Protein AF-A0AAV4EP09-F1 (afdb_monomer)

Sequence (146 aa):
MLRTVNGTTHESYRDACLALGLLEDDNIHHRTLQEACISQSPQQLRNLFAILLTQICPSNPTELWEEFCHEMSGDYAHQTDVTEEAAKNMALINLDDIIASTDGTSLENHSLPVPTRQADERKDKEYSRESNYSCEDQERIADANV

Structure (mmCIF, N/CA/C/O backbone):
data_AF-A0AAV4EP09-F1
#
_entry.id   AF-A0AAV4EP09-F1
#
loop_
_atom_site.group_PDB
_atom_site.id
_atom_site.type_symbol
_atom_site.label_atom_id
_atom_site.label_alt_id
_atom_site.label_comp_id
_atom_site.label_asym_id
_atom_site.label_entity_id
_atom_site.label_seq_id
_atom_site.pdbx_PDB_ins_code
_atom_site.Cartn_x
_atom_site.Cartn_y
_atom_site.Cartn_z
_atom_site.occupancy
_atom_site.B_iso_or_equiv
_atom_site.auth_seq_id
_atom_site.auth_comp_id
_atom_site.auth_asym_id
_atom_site.auth_atom_id
_atom_site.pdbx_PDB_model_num
ATOM 1 N N . MET A 1 1 ? -29.188 8.478 19.278 1.00 47.59 1 MET A N 1
ATOM 2 C CA . MET A 1 1 ? -28.682 8.445 20.665 1.00 47.59 1 MET A CA 1
ATOM 3 C C . MET A 1 1 ? -27.207 8.838 20.633 1.00 47.59 1 MET A C 1
ATOM 5 O O . MET A 1 1 ? -26.535 8.440 19.696 1.00 47.59 1 MET A O 1
ATOM 9 N N . LEU A 1 2 ? -26.804 9.699 21.579 1.00 56.06 2 LEU A N 1
ATOM 10 C CA . LEU A 1 2 ? -25.461 10.202 21.938 1.00 56.06 2 LEU A CA 1
ATOM 11 C C . LEU A 1 2 ? -24.476 10.550 20.796 1.00 56.06 2 LEU A C 1
ATOM 13 O O . LEU A 1 2 ? -23.598 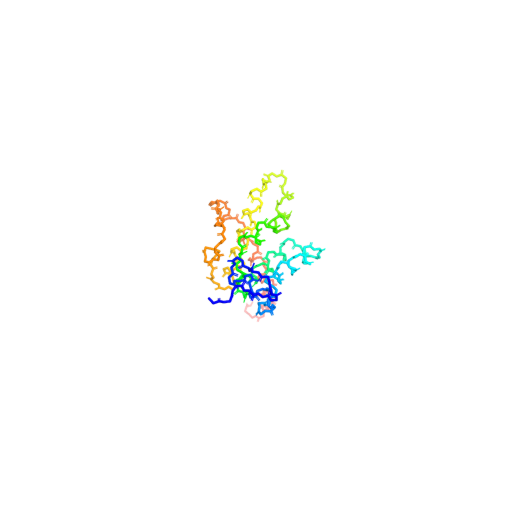9.771 20.458 1.00 56.06 2 LEU A O 1
ATOM 17 N N . ARG A 1 3 ? -24.593 11.783 20.275 1.00 55.91 3 ARG A N 1
ATOM 18 C CA . ARG A 1 3 ? -23.558 12.483 19.479 1.00 55.91 3 ARG A CA 1
ATOM 19 C C . ARG A 1 3 ? -22.747 13.478 20.316 1.00 55.91 3 ARG A C 1
ATOM 21 O O . ARG A 1 3 ? -22.031 14.298 19.763 1.00 55.91 3 ARG A O 1
ATOM 28 N N . THR A 1 4 ? -22.903 13.462 21.637 1.00 59.59 4 THR A N 1
ATOM 29 C CA . THR A 1 4 ? -22.314 14.476 22.513 1.00 59.59 4 THR A CA 1
ATOM 30 C C . THR A 1 4 ? -21.390 13.815 23.516 1.00 59.59 4 THR A C 1
ATOM 32 O O . THR A 1 4 ? -21.833 12.988 24.311 1.00 59.59 4 THR A O 1
ATOM 35 N N . VAL A 1 5 ? -20.119 14.196 23.466 1.00 59.09 5 VAL A N 1
ATOM 36 C CA . VAL A 1 5 ? -19.040 13.677 24.308 1.00 59.09 5 VAL A CA 1
ATOM 37 C C . VAL A 1 5 ? -18.367 14.866 24.961 1.00 59.09 5 VAL A C 1
ATOM 39 O O . VAL A 1 5 ? -17.960 15.792 24.268 1.00 59.09 5 VAL A O 1
ATOM 42 N N . ASN A 1 6 ? -18.307 14.891 26.295 1.00 61.94 6 ASN A N 1
ATOM 43 C CA . ASN A 1 6 ? -17.737 16.012 27.058 1.00 61.94 6 ASN A CA 1
ATOM 44 C C . ASN A 1 6 ? -18.276 17.406 26.655 1.00 61.94 6 ASN A C 1
ATOM 46 O O . ASN A 1 6 ? -17.573 18.404 26.764 1.00 61.94 6 ASN A O 1
ATOM 50 N N . GLY A 1 7 ? -19.529 17.489 26.192 1.00 67.38 7 GLY A N 1
ATOM 51 C CA . GLY A 1 7 ? -20.164 18.742 25.759 1.00 67.38 7 GLY A CA 1
ATOM 52 C C . GLY A 1 7 ? -19.938 19.127 24.290 1.00 67.38 7 GLY A C 1
ATOM 53 O O . GLY A 1 7 ? -20.592 20.052 23.813 1.00 67.38 7 GLY A O 1
ATOM 54 N N . THR A 1 8 ? -19.105 18.397 23.547 1.00 67.25 8 THR A N 1
ATOM 55 C CA . THR A 1 8 ? -18.886 18.604 22.107 1.00 67.25 8 THR A CA 1
ATOM 56 C C . THR A 1 8 ? -19.826 17.715 21.305 1.00 67.25 8 THR A C 1
ATOM 58 O O . THR A 1 8 ? -19.952 16.525 21.590 1.00 67.25 8 THR A O 1
ATOM 61 N N . THR A 1 9 ? -20.514 18.287 20.312 1.00 74.56 9 THR A N 1
ATOM 62 C CA . THR A 1 9 ? -21.374 17.521 19.399 1.00 74.56 9 THR A CA 1
ATOM 63 C C . THR A 1 9 ? -20.559 17.082 18.190 1.00 74.56 9 THR A C 1
ATOM 65 O O . THR A 1 9 ? -20.017 17.923 17.482 1.00 74.56 9 THR A O 1
ATOM 68 N N . HIS A 1 10 ? -20.481 15.776 17.971 1.00 65.56 10 HIS A N 1
ATOM 69 C CA . HIS A 1 10 ? -19.751 15.148 16.881 1.00 65.56 10 HIS A CA 1
ATOM 70 C C . HIS A 1 10 ? -20.697 14.801 15.725 1.00 65.56 10 HIS A C 1
ATOM 72 O O . HIS A 1 10 ? -21.849 14.410 15.945 1.00 65.56 10 HIS A O 1
ATOM 78 N N . GLU A 1 11 ? -20.222 14.965 14.489 1.00 65.88 11 GLU A N 1
ATOM 79 C CA . GLU A 1 11 ? -21.037 14.792 13.280 1.00 65.88 11 GLU A CA 1
ATOM 80 C C . GLU A 1 11 ? -21.454 13.331 13.077 1.00 65.88 11 GLU A C 1
ATOM 82 O O . GLU A 1 11 ? -22.607 13.053 12.719 1.00 65.88 11 GLU A O 1
ATOM 87 N N . SER A 1 12 ? -20.566 12.393 13.418 1.00 67.31 12 SER A N 1
ATOM 88 C CA . SER A 1 12 ? -20.821 10.958 13.351 1.00 67.31 12 SER A CA 1
ATOM 89 C C . SER A 1 12 ? -20.749 10.276 14.723 1.00 67.31 12 SER A C 1
ATOM 91 O O . SER A 1 12 ? -20.117 10.747 15.670 1.00 67.31 12 SER A O 1
ATOM 93 N N . TYR A 1 13 ? -21.415 9.124 14.837 1.00 65.56 13 TYR A N 1
ATOM 94 C CA . TYR A 1 13 ? -21.312 8.270 16.024 1.00 65.56 13 TYR A CA 1
ATOM 95 C C . TYR A 1 13 ? -19.880 7.746 16.215 1.00 65.56 13 TYR A C 1
ATOM 97 O O . TYR A 1 13 ? -19.423 7.619 17.346 1.00 65.56 13 TYR A O 1
ATOM 105 N N . ARG A 1 14 ? -19.150 7.527 15.111 1.00 64.31 14 ARG A N 1
ATOM 106 C CA . ARG A 1 14 ? -17.738 7.136 15.130 1.00 64.31 14 ARG A CA 1
ATOM 107 C C . ARG A 1 14 ? -16.873 8.210 15.785 1.00 64.31 14 ARG A C 1
ATOM 109 O O . ARG A 1 14 ? -16.111 7.886 16.683 1.00 64.31 14 ARG A O 1
ATOM 116 N N . ASP A 1 15 ? -17.060 9.475 15.418 1.00 64.50 15 ASP A N 1
ATOM 117 C CA . ASP A 1 15 ? -16.311 10.597 16.002 1.00 64.50 15 ASP A CA 1
ATOM 118 C C . ASP A 1 15 ? -16.589 10.766 17.497 1.00 64.50 15 ASP A C 1
ATOM 120 O O . ASP A 1 15 ? -15.683 11.068 18.270 1.00 64.50 15 AS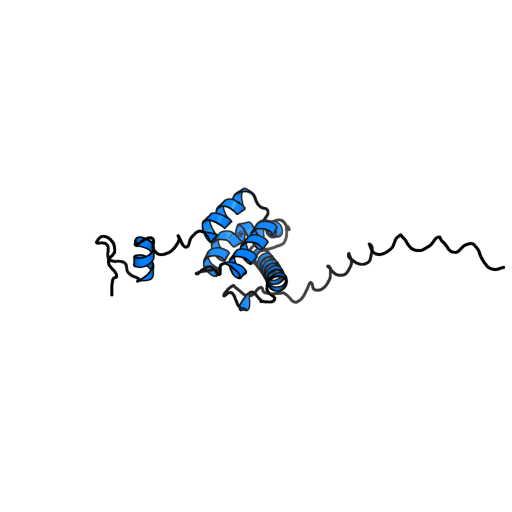P A O 1
ATOM 124 N N . ALA A 1 16 ? -17.830 10.524 17.927 1.00 68.94 16 ALA A N 1
ATOM 125 C CA . ALA A 1 16 ? -18.162 10.486 19.346 1.00 68.94 16 ALA A CA 1
ATOM 126 C C . ALA A 1 16 ? -17.442 9.320 20.056 1.00 68.94 16 ALA A C 1
ATOM 128 O O . ALA A 1 16 ? -16.848 9.506 21.115 1.00 68.94 16 ALA A O 1
ATOM 129 N N . CYS A 1 17 ? -17.440 8.120 19.476 1.00 64.94 17 CYS A N 1
ATOM 130 C CA . CYS A 1 17 ? -16.735 6.970 20.045 1.00 64.94 17 CYS A CA 1
ATOM 131 C C . CYS A 1 17 ? -15.205 7.158 20.083 1.00 64.94 17 CYS A C 1
ATOM 133 O O . CYS A 1 17 ? -14.583 6.765 21.072 1.00 64.94 17 CYS A O 1
ATOM 135 N N . LEU A 1 18 ? -14.620 7.814 19.072 1.00 64.62 18 LEU A N 1
ATOM 136 C CA . LEU A 1 18 ? -13.211 8.224 19.042 1.00 64.62 18 LEU A CA 1
ATOM 137 C C . LEU A 1 18 ? -12.914 9.235 20.159 1.00 64.62 18 LEU A C 1
ATOM 139 O O . LEU A 1 18 ? -11.988 9.042 20.941 1.00 64.62 18 LEU A O 1
ATOM 143 N N . ALA A 1 19 ? -13.745 10.272 20.307 1.00 64.88 19 ALA A N 1
ATOM 144 C CA . ALA A 1 19 ? -13.583 11.288 21.350 1.00 64.88 19 ALA A CA 1
ATOM 145 C C . ALA A 1 19 ? -13.776 10.745 22.778 1.00 64.88 19 ALA A C 1
ATOM 147 O O . ALA A 1 19 ? -13.244 11.308 23.735 1.00 64.88 19 ALA A O 1
ATOM 148 N N . LEU A 1 20 ? -14.535 9.655 22.934 1.00 67.19 20 LEU A N 1
ATOM 149 C CA . LEU A 1 20 ? -14.710 8.941 24.202 1.00 67.19 20 LEU A CA 1
ATOM 150 C C . LEU A 1 20 ? -13.530 8.018 24.545 1.00 67.19 20 LEU A C 1
ATOM 152 O O . LEU A 1 20 ? -13.527 7.455 25.638 1.00 67.19 20 LEU A O 1
ATOM 156 N N . GLY A 1 21 ? -12.563 7.830 23.637 1.00 59.00 21 GLY A N 1
ATOM 157 C CA . GLY A 1 21 ? -11.473 6.864 23.809 1.00 59.00 21 GLY A CA 1
ATOM 158 C C . GLY A 1 21 ? -11.956 5.411 23.875 1.00 59.00 21 GLY A C 1
ATOM 159 O O . GLY A 1 21 ? -11.290 4.570 24.471 1.00 59.00 21 GLY A O 1
ATOM 160 N N . LEU A 1 22 ? -13.146 5.127 23.327 1.00 58.47 22 LEU A N 1
ATOM 161 C CA . LEU A 1 22 ? -13.735 3.782 23.273 1.00 58.47 22 LEU A CA 1
ATOM 162 C C . LEU A 1 22 ? -13.296 3.004 22.030 1.00 58.47 22 LEU A C 1
ATOM 164 O O . LEU A 1 22 ? -13.397 1.781 22.010 1.00 58.47 22 LEU A O 1
ATOM 168 N N . LEU A 1 23 ? -12.853 3.722 21.000 1.00 59.16 23 LEU A N 1
ATOM 169 C CA . LEU A 1 23 ? -12.153 3.165 19.853 1.00 59.16 23 LEU A CA 1
ATOM 170 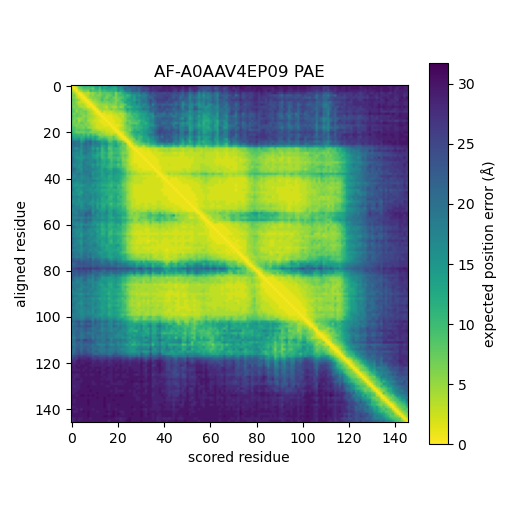C C . LEU A 1 23 ? -10.655 3.316 20.127 1.00 59.16 23 LEU A C 1
ATOM 172 O O . LEU A 1 23 ? -10.192 4.420 20.422 1.00 59.16 23 LEU A O 1
ATOM 176 N N . GLU A 1 24 ? -9.926 2.200 20.089 1.00 55.56 24 GLU A N 1
ATOM 177 C CA . GLU A 1 24 ? -8.464 2.214 20.033 1.00 55.56 24 GLU A CA 1
ATOM 178 C C . GLU A 1 24 ? -8.068 3.091 18.844 1.00 55.56 24 GLU A C 1
ATOM 180 O O . GLU A 1 24 ? -8.648 2.948 17.776 1.00 55.56 24 GLU A O 1
ATOM 185 N N . ASP A 1 25 ? -7.166 4.048 19.067 1.00 59.53 25 ASP A N 1
ATOM 186 C CA . ASP A 1 25 ? -6.684 5.032 18.091 1.00 59.53 25 ASP A CA 1
ATOM 187 C C . ASP A 1 25 ? -6.494 4.351 16.716 1.00 59.53 25 ASP A C 1
ATOM 189 O O . ASP A 1 25 ? -5.509 3.639 16.507 1.00 59.53 25 ASP A O 1
ATOM 193 N N . ASP A 1 26 ? -7.464 4.533 15.801 1.00 61.62 26 ASP A N 1
ATOM 194 C CA . ASP A 1 26 ? -7.589 3.851 14.489 1.00 61.62 26 ASP A CA 1
ATOM 195 C C . ASP A 1 26 ? -6.349 4.062 13.582 1.00 61.62 26 ASP A C 1
ATOM 197 O O . ASP A 1 26 ? -6.259 3.550 12.467 1.00 61.62 26 ASP A O 1
ATOM 201 N N . ASN A 1 27 ? -5.369 4.822 14.070 1.00 69.88 27 ASN A N 1
ATOM 202 C CA . ASN A 1 27 ? -4.110 5.168 13.442 1.00 69.88 27 ASN A CA 1
ATOM 203 C C . ASN A 1 27 ? -2.933 4.263 13.823 1.00 69.88 27 ASN A C 1
ATOM 205 O O . ASN A 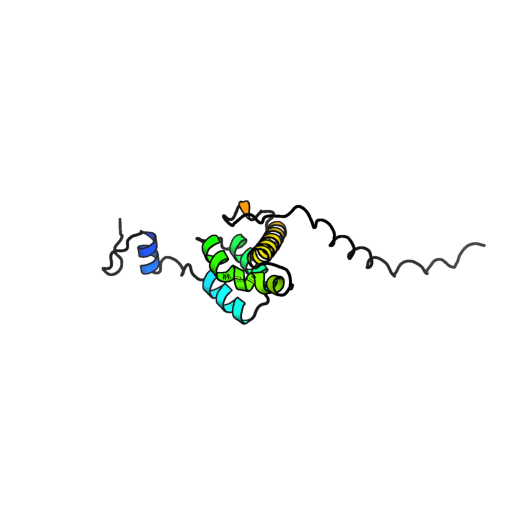1 27 ? -1.796 4.580 13.467 1.00 69.88 27 ASN A O 1
ATOM 209 N N . ILE A 1 28 ? -3.145 3.142 14.522 1.00 77.50 28 ILE A N 1
ATOM 210 C CA . ILE A 1 28 ? -2.036 2.224 14.828 1.00 77.50 28 ILE A CA 1
ATOM 211 C C . ILE A 1 28 ? -1.336 1.742 13.548 1.00 77.50 28 ILE A C 1
ATOM 213 O O . ILE A 1 28 ? -0.110 1.681 13.511 1.00 77.50 28 ILE A O 1
ATOM 217 N N . HIS A 1 29 ? -2.085 1.497 12.469 1.00 81.69 29 HIS A N 1
ATOM 218 C CA . HIS A 1 29 ? -1.541 1.117 11.160 1.00 81.69 29 HIS A CA 1
ATOM 219 C C . HIS A 1 29 ? -0.680 2.221 10.556 1.00 81.69 29 HIS A C 1
ATOM 221 O O . HIS A 1 29 ? 0.431 1.958 10.103 1.00 81.69 29 HIS A O 1
ATOM 227 N N . HIS A 1 30 ? -1.178 3.455 10.609 1.00 84.38 30 HIS A N 1
ATOM 228 C CA . HIS A 1 30 ? -0.482 4.626 10.102 1.00 84.38 30 HIS A CA 1
ATOM 229 C C . HIS A 1 30 ? 0.817 4.877 10.881 1.00 84.38 30 HIS A C 1
ATOM 231 O O . HIS A 1 30 ? 1.879 4.951 10.274 1.00 84.38 30 HIS A O 1
ATOM 237 N N . ARG A 1 31 ? 0.775 4.890 12.222 1.00 85.38 31 ARG A N 1
ATOM 238 C CA . ARG A 1 31 ? 1.979 5.036 13.064 1.00 85.38 31 ARG A CA 1
ATOM 239 C C . ARG A 1 31 ? 2.995 3.925 12.803 1.00 85.38 31 ARG A C 1
ATOM 241 O O . ARG A 1 31 ? 4.177 4.204 12.640 1.00 85.38 31 ARG A O 1
ATOM 248 N N . THR A 1 32 ? 2.528 2.680 12.711 1.00 87.94 32 THR A N 1
ATOM 249 C CA . THR A 1 32 ? 3.396 1.522 12.453 1.00 87.94 32 THR A CA 1
ATOM 250 C C . THR A 1 32 ? 4.093 1.644 11.096 1.00 87.94 32 THR A C 1
ATOM 252 O O . THR A 1 32 ? 5.297 1.413 11.003 1.00 87.94 32 THR A O 1
ATOM 255 N N . LEU A 1 33 ? 3.369 2.038 10.042 1.00 88.88 33 LEU A N 1
ATOM 256 C CA . LEU A 1 33 ? 3.960 2.252 8.718 1.00 88.88 33 LEU A CA 1
ATOM 257 C C . LEU A 1 33 ? 4.903 3.455 8.704 1.00 88.88 33 LEU A C 1
ATOM 259 O O . LEU A 1 33 ? 5.995 3.354 8.156 1.00 88.88 33 LEU A O 1
ATOM 263 N N . GLN A 1 34 ? 4.536 4.552 9.364 1.00 89.81 34 GLN A N 1
ATOM 264 C CA . GLN A 1 34 ? 5.369 5.746 9.467 1.00 89.81 34 GLN A CA 1
ATOM 265 C C . GLN A 1 34 ? 6.718 5.452 10.140 1.00 89.81 34 GLN A C 1
ATOM 267 O O . GLN A 1 34 ? 7.761 5.886 9.653 1.00 89.81 34 GLN A O 1
ATOM 272 N N . GLU A 1 35 ? 6.722 4.682 11.231 1.00 88.94 35 GLU A N 1
ATOM 273 C CA . GLU A 1 35 ? 7.955 4.238 11.893 1.00 88.94 35 GLU A CA 1
ATOM 274 C C . GLU A 1 35 ? 8.767 3.282 11.011 1.00 88.94 35 GLU A C 1
ATOM 276 O O . GLU A 1 35 ? 9.999 3.373 10.936 1.00 88.94 35 GLU A O 1
ATOM 281 N N . ALA A 1 36 ? 8.085 2.380 10.304 1.00 90.75 36 ALA A N 1
ATOM 282 C CA . ALA A 1 36 ? 8.730 1.456 9.389 1.00 90.75 36 ALA A CA 1
ATOM 283 C C . ALA A 1 36 ? 9.405 2.194 8.222 1.00 90.75 36 ALA A C 1
ATOM 285 O O . ALA A 1 36 ? 10.527 1.838 7.871 1.00 90.75 36 ALA A O 1
ATOM 286 N N . CYS A 1 37 ? 8.807 3.257 7.674 1.00 90.12 37 CYS A N 1
ATOM 287 C CA . CYS A 1 37 ? 9.390 4.038 6.575 1.00 90.12 37 CYS A CA 1
ATOM 288 C C . CYS A 1 37 ? 10.772 4.620 6.909 1.00 90.12 37 CYS A C 1
ATOM 290 O O . CYS A 1 37 ? 11.595 4.807 6.020 1.00 90.12 37 CYS A O 1
ATOM 292 N N . ILE A 1 38 ? 11.063 4.866 8.188 1.00 89.50 38 ILE A N 1
ATOM 293 C CA . ILE A 1 38 ? 12.355 5.411 8.630 1.00 89.50 38 ILE A CA 1
ATOM 294 C C . ILE A 1 38 ? 13.464 4.343 8.598 1.00 89.50 38 ILE A C 1
ATOM 296 O O . ILE A 1 38 ? 14.643 4.678 8.481 1.00 89.50 38 ILE A O 1
ATOM 300 N N . SER A 1 39 ? 13.115 3.060 8.743 1.00 87.75 39 SER A N 1
ATOM 301 C CA . SER A 1 39 ? 14.080 1.988 9.045 1.00 87.75 39 SER A CA 1
ATOM 302 C C . SER A 1 39 ? 14.020 0.764 8.130 1.00 87.75 39 SER A C 1
ATOM 304 O O . SER A 1 39 ? 14.943 -0.052 8.154 1.00 87.75 39 SER A O 1
ATOM 306 N N . GLN A 1 40 ? 12.959 0.610 7.341 1.00 90.38 40 GLN A N 1
ATOM 307 C CA . GLN A 1 40 ? 12.685 -0.576 6.534 1.00 90.38 40 GLN A CA 1
ATOM 308 C C . GLN A 1 40 ? 12.861 -0.291 5.043 1.00 90.38 40 GLN A C 1
ATOM 310 O O . GLN A 1 40 ? 12.634 0.815 4.563 1.00 90.38 40 GLN A O 1
ATOM 315 N N . SER A 1 41 ? 13.236 -1.325 4.292 1.00 89.31 41 SER A N 1
ATOM 316 C CA . SER A 1 41 ? 13.254 -1.259 2.828 1.00 89.31 41 SER A CA 1
ATOM 317 C C . SER A 1 41 ? 11.831 -1.261 2.238 1.00 89.31 41 SER A C 1
ATOM 319 O O . SER A 1 41 ? 10.918 -1.816 2.860 1.00 89.31 41 SER A O 1
ATOM 321 N N . PRO A 1 42 ? 11.628 -0.751 1.006 1.00 88.50 42 PRO A N 1
ATOM 322 C CA . PRO A 1 42 ? 10.332 -0.790 0.316 1.00 88.50 42 PRO A CA 1
ATOM 323 C C . PRO A 1 42 ? 9.677 -2.182 0.288 1.00 88.50 42 PRO A C 1
ATOM 325 O O . PRO A 1 42 ? 8.483 -2.321 0.541 1.00 88.50 42 PRO A O 1
ATOM 328 N N . GLN A 1 43 ? 10.463 -3.245 0.085 1.00 87.94 43 GLN A N 1
ATOM 329 C CA . GLN A 1 43 ? 9.971 -4.627 0.134 1.00 87.94 43 GLN A CA 1
ATOM 330 C C . GLN A 1 43 ? 9.451 -5.029 1.522 1.00 87.94 43 GLN A C 1
ATOM 332 O O . GLN A 1 43 ? 8.437 -5.719 1.632 1.00 87.94 43 GLN A O 1
ATOM 337 N N . GLN A 1 44 ? 10.141 -4.623 2.590 1.00 89.69 44 GLN A N 1
ATOM 338 C CA . GLN A 1 44 ? 9.706 -4.897 3.962 1.00 89.69 44 GLN A CA 1
ATOM 339 C C . GLN A 1 44 ? 8.446 -4.102 4.316 1.00 89.69 44 GLN A C 1
ATOM 341 O O . GLN A 1 44 ? 7.572 -4.643 4.991 1.00 89.69 44 GLN A O 1
ATOM 346 N N . LEU A 1 45 ? 8.314 -2.874 3.806 1.00 91.31 45 LEU A N 1
ATOM 347 C CA . LEU A 1 45 ? 7.088 -2.083 3.929 1.00 91.31 45 LEU A CA 1
ATOM 348 C C . LEU A 1 45 ? 5.900 -2.779 3.258 1.00 91.31 45 LEU A C 1
ATOM 350 O O . LEU A 1 45 ? 4.851 -2.905 3.884 1.00 91.31 45 LEU A O 1
ATOM 354 N N . ARG A 1 46 ? 6.075 -3.317 2.042 1.00 91.56 46 ARG A N 1
ATOM 355 C CA . ARG A 1 46 ? 5.027 -4.100 1.360 1.00 91.56 46 ARG A CA 1
ATOM 356 C C . ARG A 1 46 ? 4.613 -5.339 2.160 1.00 91.56 46 ARG A C 1
ATOM 358 O O . ARG A 1 46 ? 3.423 -5.607 2.297 1.00 91.56 46 ARG A O 1
ATOM 365 N N . ASN A 1 47 ? 5.570 -6.064 2.743 1.00 88.19 47 ASN A N 1
ATOM 366 C CA . ASN A 1 47 ? 5.267 -7.220 3.598 1.00 88.19 47 ASN A CA 1
ATOM 367 C C . ASN A 1 47 ? 4.476 -6.818 4.851 1.00 88.19 47 ASN A C 1
ATOM 369 O O . ASN A 1 47 ? 3.501 -7.477 5.206 1.00 88.19 47 ASN A O 1
ATOM 373 N N . LEU A 1 48 ? 4.884 -5.734 5.515 1.00 89.25 48 LEU A N 1
ATOM 374 C CA . LEU A 1 48 ? 4.179 -5.207 6.680 1.00 89.25 48 LEU A CA 1
ATOM 375 C C . LEU A 1 48 ? 2.755 -4.784 6.305 1.00 89.25 48 LEU A C 1
ATOM 377 O O . LEU A 1 48 ? 1.812 -5.164 6.991 1.00 89.25 48 LEU A O 1
ATOM 381 N N . PHE A 1 49 ? 2.585 -4.076 5.189 1.00 89.19 49 PHE A N 1
ATOM 382 C CA . PHE A 1 49 ? 1.275 -3.672 4.685 1.00 89.19 49 PHE A CA 1
ATOM 383 C C . PHE A 1 49 ? 0.364 -4.879 4.410 1.00 89.19 49 PHE A C 1
ATOM 385 O O . PHE A 1 49 ? -0.786 -4.883 4.839 1.00 89.19 49 PHE A O 1
ATOM 392 N N . ALA A 1 50 ? 0.881 -5.950 3.797 1.00 87.69 50 ALA A N 1
ATOM 393 C CA . ALA A 1 50 ? 0.127 -7.189 3.588 1.00 87.69 50 ALA A CA 1
ATOM 394 C C . ALA A 1 50 ? -0.331 -7.846 4.906 1.00 87.69 50 ALA A C 1
ATOM 396 O O . ALA A 1 50 ? -1.462 -8.328 5.006 1.00 87.69 50 ALA A O 1
ATOM 397 N N . ILE A 1 51 ? 0.514 -7.831 5.942 1.00 86.44 51 ILE A N 1
ATOM 398 C CA . ILE A 1 51 ? 0.144 -8.313 7.283 1.00 86.44 51 ILE A CA 1
ATOM 399 C C . ILE A 1 51 ? -0.952 -7.428 7.884 1.00 86.44 51 ILE A C 1
ATOM 401 O O . ILE A 1 51 ? -1.927 -7.949 8.419 1.00 86.44 51 ILE A O 1
ATOM 405 N N . LEU A 1 52 ? -0.826 -6.102 7.776 1.00 85.19 52 LEU A N 1
ATOM 406 C CA . LEU A 1 52 ? -1.836 -5.169 8.282 1.00 85.19 52 LEU A CA 1
ATOM 407 C C . LEU A 1 52 ? -3.199 -5.406 7.615 1.00 85.19 52 LEU A C 1
ATOM 409 O O . LEU A 1 52 ? -4.208 -5.466 8.314 1.00 85.19 52 LEU A O 1
ATOM 413 N N . LEU A 1 53 ? -3.221 -5.608 6.295 1.00 82.62 53 LEU A N 1
ATOM 414 C CA . LEU A 1 53 ? -4.440 -5.904 5.538 1.00 82.62 53 LEU A CA 1
ATOM 415 C C . LEU A 1 53 ? -5.096 -7.222 5.955 1.00 82.62 53 LEU A C 1
ATOM 417 O O . LEU A 1 53 ? -6.306 -7.263 6.134 1.00 82.62 53 LEU A O 1
ATOM 421 N N . THR A 1 54 ? -4.309 -8.286 6.118 1.00 80.19 54 THR A N 1
ATOM 422 C CA . THR A 1 54 ? -4.838 -9.637 6.379 1.00 80.19 54 THR A CA 1
ATOM 423 C C . THR A 1 54 ? -5.183 -9.884 7.844 1.00 80.19 54 THR A C 1
ATOM 425 O O . THR A 1 54 ? -6.144 -10.589 8.137 1.00 80.19 54 THR A O 1
ATOM 428 N N . GLN A 1 55 ? -4.403 -9.334 8.776 1.00 78.50 55 GLN A N 1
ATOM 429 C CA . GLN A 1 55 ? -4.546 -9.626 10.204 1.00 78.50 55 GLN A CA 1
ATOM 430 C C . GLN A 1 55 ? -5.373 -8.584 10.944 1.00 78.50 55 GLN A C 1
ATOM 432 O O . GLN A 1 55 ? -6.049 -8.926 11.912 1.00 78.50 55 GLN A O 1
ATOM 437 N N . ILE A 1 56 ? -5.284 -7.317 10.532 1.00 74.81 56 ILE A N 1
ATOM 438 C CA . ILE A 1 56 ? -5.881 -6.216 11.292 1.00 74.81 56 ILE A CA 1
ATOM 439 C C . ILE A 1 56 ? -6.989 -5.493 10.527 1.00 74.81 56 ILE A C 1
ATOM 441 O O . ILE A 1 56 ? -7.807 -4.841 11.165 1.00 74.81 56 ILE A O 1
ATOM 445 N N . CYS A 1 57 ? -7.087 -5.679 9.205 1.00 71.81 57 CYS A N 1
ATOM 446 C CA . CYS A 1 57 ? -8.177 -5.168 8.370 1.00 71.81 57 CYS A CA 1
ATOM 447 C C . CYS A 1 57 ? -8.451 -3.672 8.626 1.00 71.81 57 CYS A C 1
ATOM 449 O O . CYS A 1 57 ? -9.465 -3.327 9.240 1.00 71.81 57 CYS A O 1
ATOM 451 N N . PRO A 1 58 ? -7.553 -2.767 8.189 1.00 73.06 58 PRO A N 1
ATOM 452 C CA . PRO A 1 58 ? -7.709 -1.338 8.432 1.00 73.06 58 PRO A CA 1
ATOM 453 C C . PRO A 1 58 ? -9.049 -0.837 7.882 1.00 73.06 58 PRO A C 1
ATOM 455 O O . PRO A 1 58 ? -9.510 -1.291 6.837 1.00 73.06 58 PRO A O 1
ATOM 458 N N . SER A 1 59 ? -9.652 0.144 8.558 1.00 71.12 59 SER A N 1
ATOM 459 C CA . SER A 1 59 ? -10.951 0.701 8.141 1.00 71.12 59 SER A CA 1
ATOM 460 C C . SER A 1 59 ? -10.905 1.334 6.741 1.00 71.12 59 SER A C 1
ATOM 462 O O . SER A 1 59 ? -11.887 1.254 6.010 1.00 71.12 59 SER A O 1
ATOM 464 N N . ASN A 1 60 ? -9.762 1.926 6.366 1.00 77.50 60 ASN A N 1
ATOM 465 C CA . ASN A 1 60 ? -9.533 2.590 5.079 1.00 77.50 60 ASN A CA 1
ATOM 466 C C . ASN A 1 60 ? -8.204 2.113 4.441 1.00 77.50 60 ASN A C 1
ATOM 468 O O . ASN A 1 60 ? -7.203 2.830 4.491 1.00 77.50 60 ASN A O 1
ATOM 472 N N . PRO A 1 61 ? -8.146 0.911 3.838 1.00 80.12 61 PRO A N 1
ATOM 473 C CA . PRO A 1 61 ? -6.918 0.389 3.229 1.00 80.12 61 PRO A CA 1
ATOM 474 C C . PRO A 1 61 ? -6.444 1.230 2.034 1.00 80.12 61 PRO A C 1
ATOM 476 O O . PRO A 1 61 ? -5.243 1.359 1.813 1.00 80.12 61 PRO A O 1
ATOM 479 N N . THR A 1 62 ? -7.373 1.826 1.281 1.00 81.62 62 THR A N 1
ATOM 480 C CA . THR A 1 62 ? -7.077 2.666 0.110 1.00 81.62 62 THR A CA 1
ATOM 481 C C . THR A 1 62 ? -6.348 3.951 0.493 1.00 81.62 62 THR A C 1
ATOM 483 O O . THR A 1 62 ? -5.337 4.275 -0.117 1.00 81.62 62 THR A O 1
ATOM 486 N N . GLU A 1 63 ? -6.820 4.642 1.531 1.00 82.94 63 GLU A N 1
ATOM 487 C CA . GLU A 1 63 ? -6.198 5.869 2.048 1.00 82.94 63 GLU A CA 1
ATOM 488 C C . GLU A 1 63 ? -4.776 5.585 2.549 1.00 82.94 63 GLU A C 1
ATOM 490 O O . GLU A 1 63 ? -3.828 6.286 2.203 1.00 82.94 63 GLU A O 1
ATOM 495 N N . LEU A 1 64 ? -4.611 4.474 3.275 1.00 85.00 64 LEU A N 1
ATOM 496 C CA . LEU A 1 64 ? -3.312 4.033 3.774 1.00 85.00 64 LEU A CA 1
ATOM 497 C C . LEU A 1 64 ? -2.351 3.660 2.632 1.00 85.00 64 LEU A C 1
ATOM 499 O O . LEU A 1 64 ? -1.156 3.933 2.703 1.00 85.00 64 LEU A O 1
ATOM 503 N N . TRP A 1 65 ? -2.857 3.047 1.558 1.00 88.25 65 TRP A N 1
ATOM 504 C CA . TRP A 1 65 ? -2.054 2.792 0.365 1.00 88.25 65 TRP A CA 1
ATOM 505 C C . TRP A 1 65 ? -1.619 4.095 -0.307 1.00 88.25 65 TRP A C 1
ATOM 507 O O . TRP A 1 65 ? -0.436 4.251 -0.588 1.00 88.25 65 TRP A O 1
ATOM 517 N N . GLU A 1 66 ? -2.537 5.030 -0.560 1.00 86.38 66 GLU A N 1
ATOM 518 C CA . GLU A 1 66 ? -2.226 6.297 -1.237 1.00 86.38 66 GLU A CA 1
ATOM 519 C C . GLU A 1 66 ? -1.132 7.085 -0.512 1.00 86.38 66 GLU A C 1
ATOM 521 O O . GLU A 1 66 ? -0.231 7.624 -1.158 1.00 86.38 66 GLU A O 1
ATOM 526 N N . GLU A 1 67 ? -1.156 7.073 0.817 1.00 87.31 67 GLU A N 1
ATOM 527 C CA . GLU A 1 67 ? -0.175 7.755 1.653 1.00 87.31 67 GLU A CA 1
ATOM 528 C C . GLU A 1 67 ? 1.230 7.133 1.586 1.00 87.31 67 GLU A C 1
ATOM 530 O O . GLU A 1 67 ? 2.225 7.851 1.482 1.00 87.31 67 GLU A O 1
ATOM 535 N N . PHE A 1 68 ? 1.329 5.800 1.599 1.00 88.62 68 PHE A N 1
ATOM 536 C CA . PHE A 1 68 ? 2.613 5.093 1.691 1.00 88.62 68 PHE A CA 1
ATOM 537 C C . PHE A 1 68 ? 3.081 4.452 0.372 1.00 88.62 68 PHE A C 1
ATOM 539 O O . PHE A 1 68 ? 4.164 3.862 0.321 1.00 88.62 68 PHE A O 1
ATOM 546 N N . CYS A 1 69 ? 2.312 4.561 -0.717 1.00 86.81 69 CYS A N 1
ATOM 547 C CA . CYS A 1 69 ? 2.625 3.919 -2.000 1.00 86.81 69 CYS A CA 1
ATOM 548 C C . CYS A 1 69 ? 3.955 4.385 -2.601 1.00 86.81 69 CYS A C 1
ATOM 550 O O . CYS A 1 69 ? 4.625 3.605 -3.277 1.00 86.81 69 CYS A O 1
ATOM 552 N N . HIS A 1 70 ? 4.357 5.633 -2.351 1.00 87.31 70 HIS A N 1
ATOM 553 C CA . HIS A 1 70 ? 5.631 6.172 -2.822 1.0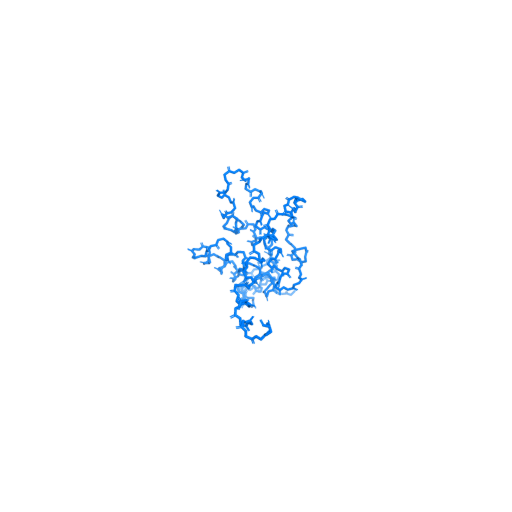0 87.31 70 HIS A CA 1
ATOM 554 C C . HIS A 1 70 ? 6.813 5.447 -2.162 1.00 87.31 70 HIS A C 1
ATOM 556 O O . HIS A 1 70 ? 7.671 4.895 -2.848 1.00 87.31 70 HIS A O 1
ATOM 562 N N . GLU A 1 71 ? 6.794 5.327 -0.834 1.00 88.62 71 GLU A N 1
ATOM 563 C CA . GLU A 1 71 ? 7.830 4.616 -0.074 1.00 88.62 71 GLU A CA 1
ATOM 564 C C . GLU A 1 71 ? 7.847 3.118 -0.409 1.00 88.62 71 GLU A C 1
ATOM 566 O O . GLU A 1 71 ? 8.905 2.512 -0.568 1.00 88.62 71 GLU A O 1
ATOM 571 N N . MET A 1 72 ? 6.668 2.521 -0.600 1.00 88.19 72 MET A N 1
ATOM 572 C CA . MET A 1 72 ? 6.525 1.121 -0.999 1.00 88.19 72 MET A CA 1
ATOM 573 C C . MET A 1 72 ? 6.896 0.837 -2.455 1.00 88.19 72 MET A C 1
ATOM 575 O O . MET A 1 72 ? 7.061 -0.329 -2.788 1.00 88.19 72 MET A O 1
ATOM 579 N N . SER A 1 73 ? 7.005 1.835 -3.331 1.00 86.75 73 SER A N 1
ATOM 580 C CA . SER A 1 73 ? 7.411 1.651 -4.737 1.00 86.75 73 SER A CA 1
ATOM 581 C C . SER A 1 73 ? 8.805 2.199 -5.036 1.00 86.75 73 SER A C 1
ATOM 583 O O . SER A 1 73 ? 9.281 2.102 -6.170 1.00 86.75 73 SER A O 1
ATOM 585 N N . GLY A 1 74 ? 9.488 2.729 -4.016 1.00 84.88 74 GLY A N 1
ATOM 586 C CA . GLY A 1 74 ? 10.776 3.394 -4.162 1.00 84.88 74 GLY A CA 1
ATOM 587 C C . GLY A 1 74 ? 11.861 2.516 -4.785 1.00 84.88 74 GLY A C 1
ATOM 588 O O . GLY A 1 74 ? 12.710 3.025 -5.505 1.00 84.88 74 GLY A O 1
ATOM 589 N N . ASP A 1 75 ? 11.835 1.198 -4.592 1.00 84.88 75 ASP A N 1
ATOM 590 C CA . ASP A 1 75 ? 12.783 0.266 -5.214 1.00 84.88 75 ASP A CA 1
ATOM 591 C C . ASP A 1 75 ? 12.549 0.061 -6.720 1.00 84.88 75 ASP A C 1
ATOM 593 O O . ASP A 1 75 ? 13.508 -0.162 -7.460 1.00 84.88 75 ASP A O 1
ATOM 597 N N . TYR A 1 76 ? 11.310 0.198 -7.195 1.00 78.94 76 TYR A N 1
ATOM 598 C CA . TYR A 1 76 ? 10.973 0.125 -8.621 1.00 78.94 76 TYR A CA 1
ATOM 599 C C . TYR A 1 76 ? 11.222 1.448 -9.352 1.00 78.94 76 TYR A C 1
ATOM 601 O O . TYR A 1 76 ? 11.606 1.436 -10.519 1.00 78.94 76 TYR A O 1
ATOM 609 N N . ALA A 1 77 ? 11.080 2.582 -8.661 1.00 70.31 77 ALA A N 1
ATOM 610 C CA . ALA A 1 77 ? 11.325 3.911 -9.226 1.00 70.31 77 ALA A CA 1
ATOM 611 C C . ALA A 1 77 ? 12.800 4.158 -9.615 1.00 70.31 77 ALA A C 1
ATOM 613 O O . ALA A 1 77 ? 13.091 5.038 -10.420 1.00 70.31 77 ALA A O 1
ATOM 614 N N . HIS A 1 78 ? 13.745 3.375 -9.077 1.00 63.38 78 HIS A N 1
ATOM 615 C CA . HIS A 1 78 ? 15.168 3.468 -9.432 1.00 63.38 78 HIS A CA 1
ATOM 616 C C . HIS A 1 78 ? 15.524 2.769 -10.759 1.00 63.38 78 HIS A C 1
ATOM 618 O O . HIS A 1 78 ? 16.665 2.872 -11.213 1.00 63.38 78 HIS A O 1
ATOM 624 N N . GLN A 1 79 ? 14.581 2.066 -11.397 1.00 68.50 79 GLN A N 1
ATOM 625 C CA . GLN A 1 79 ? 14.767 1.526 -12.743 1.00 68.50 79 GLN A CA 1
ATOM 626 C C . GLN A 1 79 ? 14.506 2.652 -13.752 1.00 68.50 79 GLN A C 1
ATOM 628 O O . GLN A 1 79 ? 13.387 3.137 -13.874 1.00 68.50 79 GLN A O 1
ATOM 633 N N . THR A 1 80 ? 15.555 3.090 -14.451 1.00 55.19 80 THR A N 1
ATOM 634 C CA . THR A 1 80 ? 15.661 4.364 -15.194 1.00 55.19 80 THR A CA 1
ATOM 635 C C . THR A 1 80 ? 14.625 4.638 -16.295 1.00 55.19 80 THR A C 1
ATOM 637 O O . THR A 1 80 ? 14.640 5.733 -16.844 1.00 55.19 80 THR A O 1
ATOM 640 N N . ASP A 1 81 ? 13.717 3.705 -16.586 1.00 65.31 81 ASP A N 1
ATOM 641 C CA . ASP A 1 81 ? 12.699 3.812 -17.643 1.00 65.31 81 ASP A CA 1
ATOM 642 C C . ASP A 1 81 ? 11.261 3.532 -17.155 1.00 65.31 81 ASP A C 1
ATOM 644 O O . ASP A 1 81 ? 10.343 3.374 -17.961 1.00 65.31 81 ASP A O 1
ATOM 648 N N . VAL A 1 82 ? 11.034 3.465 -15.839 1.00 71.00 82 VAL A N 1
ATOM 649 C CA . VAL A 1 82 ? 9.720 3.141 -15.259 1.00 71.00 82 VAL A CA 1
ATOM 650 C C . VAL A 1 82 ? 9.023 4.419 -14.781 1.00 71.00 82 VAL A C 1
ATOM 652 O O . VAL A 1 82 ? 9.584 5.185 -14.000 1.00 71.00 82 VAL A O 1
ATOM 655 N N . THR A 1 83 ? 7.790 4.669 -15.242 1.00 81.50 83 THR A N 1
ATOM 656 C CA . THR A 1 83 ? 6.982 5.796 -14.738 1.00 81.50 83 THR A CA 1
ATOM 657 C C . THR A 1 83 ? 6.540 5.548 -13.296 1.00 81.50 83 THR A C 1
ATOM 659 O O . THR A 1 83 ? 6.466 4.404 -12.846 1.00 81.50 83 THR A O 1
ATOM 662 N N . GLU A 1 84 ? 6.199 6.605 -12.560 1.00 79.56 84 GLU A N 1
ATOM 663 C CA . GLU A 1 84 ? 5.734 6.483 -11.173 1.00 79.56 84 GLU A CA 1
ATOM 664 C C . GLU A 1 84 ? 4.497 5.570 -11.064 1.00 79.56 84 GLU A C 1
ATOM 666 O O . GLU A 1 84 ? 4.388 4.749 -10.153 1.00 79.56 84 GLU A O 1
ATOM 671 N N . GLU A 1 85 ? 3.588 5.641 -12.037 1.00 80.31 85 GLU A N 1
ATOM 672 C CA . GLU A 1 85 ? 2.405 4.783 -12.108 1.00 80.31 85 GLU A CA 1
ATOM 673 C C . GLU A 1 85 ? 2.777 3.318 -12.346 1.00 80.31 85 GLU A C 1
ATOM 675 O O . GLU A 1 85 ? 2.190 2.423 -11.737 1.00 80.31 85 GLU A O 1
ATOM 680 N N . ALA A 1 86 ? 3.770 3.059 -13.201 1.00 80.75 86 ALA A N 1
ATOM 681 C CA . ALA A 1 86 ? 4.265 1.713 -13.445 1.00 80.75 86 ALA A CA 1
ATOM 682 C C . ALA A 1 86 ? 4.978 1.146 -12.204 1.00 80.75 86 ALA A C 1
ATOM 684 O O . ALA A 1 86 ? 4.742 -0.007 -11.849 1.00 80.75 86 ALA A O 1
ATOM 685 N N . ALA A 1 87 ? 5.757 1.957 -11.482 1.00 83.44 87 ALA A N 1
ATOM 686 C CA . ALA A 1 87 ? 6.398 1.561 -10.226 1.00 83.44 87 ALA A CA 1
ATOM 687 C C . ALA A 1 87 ? 5.364 1.219 -9.137 1.00 83.44 87 ALA A C 1
ATOM 689 O O . ALA A 1 87 ? 5.467 0.177 -8.482 1.00 83.44 87 ALA A O 1
ATOM 690 N N . LYS A 1 88 ? 4.316 2.041 -8.989 1.00 84.81 88 LYS A N 1
ATOM 691 C CA . LYS A 1 88 ? 3.184 1.761 -8.087 1.00 84.81 88 LYS A CA 1
ATOM 692 C C . LYS A 1 88 ? 2.449 0.483 -8.483 1.00 84.81 88 LYS A C 1
ATOM 694 O O . LYS A 1 88 ? 2.119 -0.324 -7.618 1.00 84.81 88 LYS A O 1
ATOM 699 N N . ASN A 1 89 ? 2.236 0.259 -9.779 1.00 84.62 89 ASN A N 1
ATOM 700 C CA . ASN A 1 89 ? 1.609 -0.961 -10.276 1.00 84.62 89 ASN A CA 1
ATOM 701 C C . ASN A 1 89 ? 2.458 -2.212 -9.986 1.00 84.62 89 ASN A C 1
ATOM 703 O O . ASN A 1 89 ? 1.918 -3.224 -9.549 1.00 84.62 89 ASN A O 1
ATOM 707 N N . MET A 1 90 ? 3.783 -2.141 -10.145 1.00 83.19 90 MET A N 1
ATOM 708 C CA . MET A 1 90 ? 4.699 -3.232 -9.777 1.00 83.19 90 MET A CA 1
ATOM 709 C C . MET A 1 90 ? 4.659 -3.528 -8.273 1.00 83.19 90 MET A C 1
ATOM 711 O O . MET A 1 90 ? 4.621 -4.693 -7.870 1.00 83.19 90 MET A O 1
ATOM 715 N N . ALA A 1 91 ? 4.587 -2.487 -7.440 1.00 86.81 91 ALA A N 1
ATOM 716 C CA . ALA A 1 91 ? 4.409 -2.637 -6.000 1.00 86.81 91 ALA A CA 1
ATOM 717 C C . ALA A 1 91 ? 3.064 -3.299 -5.645 1.00 86.81 91 ALA A C 1
ATOM 719 O O . ALA A 1 91 ? 3.046 -4.189 -4.794 1.00 86.81 91 ALA A O 1
ATOM 720 N N . LEU A 1 92 ? 1.967 -2.942 -6.328 1.00 85.88 92 LEU A N 1
ATOM 721 C CA . LEU A 1 92 ? 0.661 -3.598 -6.167 1.00 85.88 92 LEU A CA 1
ATOM 722 C C . LEU A 1 92 ? 0.693 -5.072 -6.593 1.00 85.88 92 LEU A C 1
ATOM 724 O O . LEU A 1 92 ? 0.137 -5.911 -5.894 1.00 85.88 92 LEU A O 1
ATOM 728 N N . ILE A 1 93 ? 1.365 -5.412 -7.699 1.00 84.31 93 ILE A N 1
ATOM 729 C CA . ILE A 1 93 ? 1.525 -6.811 -8.135 1.00 84.31 93 ILE A CA 1
ATOM 730 C C . ILE A 1 93 ? 2.273 -7.613 -7.068 1.00 84.31 93 ILE A C 1
ATOM 732 O O . ILE A 1 93 ? 1.840 -8.701 -6.695 1.00 84.31 93 ILE A O 1
ATOM 736 N N . ASN A 1 94 ? 3.377 -7.068 -6.549 1.00 87.25 94 ASN A N 1
ATOM 737 C CA . ASN A 1 94 ? 4.137 -7.731 -5.496 1.00 87.25 94 ASN A CA 1
ATOM 738 C C . ASN A 1 94 ? 3.302 -7.919 -4.225 1.00 87.25 94 ASN A C 1
ATOM 740 O O . ASN A 1 94 ? 3.365 -8.978 -3.607 1.00 87.25 94 ASN A O 1
ATOM 744 N N . LEU A 1 95 ? 2.506 -6.914 -3.861 1.00 86.12 95 LEU A N 1
ATOM 745 C CA . LEU A 1 95 ? 1.605 -6.975 -2.719 1.00 86.12 95 LEU A CA 1
ATOM 746 C C . LEU A 1 95 ? 0.529 -8.063 -2.893 1.00 86.12 95 LEU A C 1
ATOM 748 O O . LEU A 1 95 ? 0.294 -8.828 -1.960 1.00 86.12 95 LEU A O 1
ATOM 752 N N . ASP A 1 96 ? -0.071 -8.175 -4.081 1.00 85.00 96 ASP A N 1
ATOM 753 C CA . ASP A 1 96 ? -1.046 -9.226 -4.410 1.00 85.00 96 ASP A CA 1
ATOM 754 C C . ASP A 1 96 ? -0.429 -10.619 -4.286 1.00 85.00 96 ASP A C 1
ATOM 756 O O . ASP A 1 96 ? -1.013 -11.503 -3.665 1.00 85.00 96 ASP A O 1
ATOM 760 N N . ASP A 1 97 ? 0.790 -10.801 -4.800 1.00 83.56 97 ASP A N 1
ATOM 761 C CA . ASP A 1 97 ? 1.509 -12.070 -4.692 1.00 83.56 97 ASP A CA 1
ATOM 762 C C . ASP A 1 97 ? 1.818 -12.426 -3.218 1.00 83.56 97 ASP A C 1
ATOM 764 O O . ASP A 1 97 ? 1.696 -13.588 -2.820 1.00 83.56 97 ASP A O 1
ATOM 768 N N . ILE A 1 98 ? 2.174 -11.439 -2.379 1.00 84.25 98 ILE A N 1
ATOM 769 C CA . ILE A 1 98 ? 2.414 -11.647 -0.939 1.00 84.25 98 ILE A CA 1
ATOM 770 C C . ILE A 1 98 ? 1.122 -12.068 -0.230 1.00 84.25 98 ILE A C 1
ATOM 772 O O . ILE A 1 98 ? 1.131 -13.050 0.518 1.00 84.25 98 ILE A O 1
ATOM 776 N N . ILE A 1 99 ? 0.013 -11.368 -0.468 1.00 82.25 99 ILE A N 1
ATOM 777 C CA . ILE A 1 99 ? -1.280 -11.669 0.166 1.00 82.25 99 ILE A CA 1
ATOM 778 C C . ILE A 1 99 ? -1.788 -13.039 -0.284 1.00 82.25 99 ILE A C 1
ATOM 780 O O . ILE A 1 99 ? -2.147 -13.860 0.563 1.00 82.25 99 ILE A O 1
ATOM 784 N N . ALA A 1 100 ? -1.704 -13.341 -1.582 1.00 82.50 100 ALA A N 1
ATOM 785 C CA . ALA A 1 100 ? -2.063 -14.647 -2.125 1.00 82.50 100 ALA A CA 1
ATOM 786 C C . ALA A 1 100 ? -1.242 -15.778 -1.493 1.00 82.50 100 ALA A C 1
ATOM 788 O O . ALA A 1 100 ? -1.780 -16.846 -1.205 1.00 82.50 100 ALA A O 1
ATOM 789 N N . SER A 1 101 ? 0.046 -15.547 -1.218 1.00 79.38 101 SER A N 1
ATOM 790 C CA . SER A 1 101 ? 0.893 -16.534 -0.534 1.00 79.38 101 SER A CA 1
ATOM 791 C C . SER A 1 101 ? 0.594 -16.688 0.963 1.00 79.38 101 SER A C 1
ATOM 793 O O . SER A 1 101 ? 0.850 -17.752 1.524 1.00 79.38 101 SER A O 1
ATOM 795 N N . THR A 1 102 ? 0.062 -15.646 1.608 1.00 74.75 102 THR A N 1
ATOM 796 C CA . THR A 1 102 ? -0.128 -15.595 3.067 1.00 74.75 102 THR A CA 1
ATOM 797 C C . THR A 1 102 ? -1.510 -16.090 3.487 1.00 74.75 102 THR A C 1
ATOM 799 O O . THR A 1 102 ? -1.623 -16.863 4.433 1.00 74.75 102 THR A O 1
ATOM 802 N N . ASP A 1 103 ? -2.555 -15.656 2.783 1.00 70.38 103 ASP A N 1
ATOM 803 C CA . ASP A 1 103 ? -3.958 -15.873 3.160 1.00 70.38 103 ASP A CA 1
ATOM 804 C C . ASP A 1 103 ? -4.770 -16.560 2.043 1.00 70.38 103 ASP A C 1
ATOM 806 O O . ASP A 1 103 ? -5.946 -16.873 2.202 1.00 70.38 103 ASP A O 1
ATOM 810 N N . GLY A 1 104 ? -4.157 -16.812 0.878 1.00 69.44 104 GLY A N 1
ATOM 811 C CA . GLY A 1 104 ? -4.847 -17.395 -0.280 1.00 69.44 104 GLY A CA 1
ATOM 812 C C . GLY A 1 104 ? -5.899 -16.474 -0.909 1.00 69.44 104 GLY A C 1
ATOM 813 O O . GLY A 1 104 ? -6.631 -16.906 -1.799 1.00 69.44 104 GLY A O 1
ATOM 814 N N . THR A 1 105 ? -5.988 -15.222 -0.451 1.00 71.19 105 THR A N 1
ATOM 815 C CA . THR A 1 105 ? -6.902 -14.192 -0.953 1.00 71.19 105 THR A CA 1
ATOM 816 C C . THR A 1 105 ? -6.193 -13.269 -1.951 1.00 71.19 105 THR A C 1
ATOM 818 O O . THR A 1 105 ? -4.969 -13.259 -2.044 1.00 71.19 105 THR A O 1
ATOM 821 N N . SER A 1 106 ? -6.959 -12.516 -2.743 1.00 70.38 106 SER A N 1
ATOM 822 C CA . SER A 1 106 ? -6.426 -11.518 -3.685 1.00 70.38 106 SER A CA 1
ATOM 823 C C . SER A 1 106 ? -6.779 -10.105 -3.224 1.00 70.38 106 SER A C 1
ATOM 825 O O . SER A 1 106 ? -7.765 -9.917 -2.503 1.00 70.38 106 SER A O 1
ATOM 827 N N . LEU A 1 107 ? -6.005 -9.108 -3.666 1.00 65.94 107 LEU A N 1
ATOM 828 C CA . LEU A 1 107 ? -6.245 -7.682 -3.413 1.00 65.94 107 LEU A CA 1
ATOM 829 C C . LEU A 1 107 ? -7.662 -7.217 -3.770 1.00 65.94 107 LEU A C 1
ATOM 831 O O . LEU A 1 107 ? -8.169 -6.295 -3.132 1.00 65.94 107 LEU A O 1
ATOM 835 N N . GLU A 1 108 ? -8.323 -7.879 -4.725 1.00 64.19 108 GLU A N 1
ATOM 836 C CA . GLU A 1 108 ? -9.728 -7.622 -5.077 1.00 64.19 108 GLU A CA 1
ATOM 837 C C . GLU A 1 108 ? -10.672 -7.729 -3.868 1.00 64.19 108 GLU A C 1
ATOM 839 O O . GLU A 1 108 ? -11.673 -7.019 -3.791 1.00 64.19 108 GLU A O 1
ATOM 844 N N . ASN A 1 109 ? -10.335 -8.573 -2.889 1.00 64.25 109 ASN A N 1
ATOM 845 C CA . ASN A 1 109 ? -11.146 -8.788 -1.695 1.00 64.25 109 ASN A CA 1
ATOM 846 C C . ASN A 1 109 ? -10.887 -7.749 -0.585 1.00 64.25 109 ASN A C 1
ATOM 848 O O . ASN A 1 109 ? -11.607 -7.721 0.410 1.00 64.25 109 ASN A O 1
ATOM 852 N N . HIS A 1 110 ? -9.876 -6.888 -0.758 1.00 61.19 110 HIS A N 1
ATOM 853 C CA . HIS A 1 110 ? -9.396 -5.927 0.246 1.00 61.19 110 HIS A CA 1
ATOM 854 C C . HIS A 1 110 ? -9.639 -4.458 -0.148 1.00 61.19 110 HIS A C 1
ATOM 856 O O . HIS A 1 110 ? -9.057 -3.553 0.443 1.00 61.19 110 HIS A O 1
ATOM 862 N N . SER A 1 111 ? -10.522 -4.194 -1.122 1.00 65.38 111 SER A N 1
ATOM 863 C CA . SER A 1 111 ? -10.902 -2.836 -1.578 1.00 65.38 111 SER A CA 1
ATOM 864 C C . SER A 1 111 ? -9.736 -1.969 -2.090 1.00 65.38 111 SER A C 1
ATOM 866 O O . SER A 1 111 ? -9.798 -0.738 -2.054 1.00 65.38 111 SER A O 1
ATOM 868 N N . LEU A 1 112 ? -8.663 -2.595 -2.576 1.00 70.12 112 LEU A N 1
ATOM 869 C CA . LEU A 1 112 ? -7.503 -1.915 -3.155 1.00 70.12 112 LEU A CA 1
ATOM 870 C C . LEU A 1 112 ? -7.589 -1.865 -4.689 1.00 70.12 112 LEU A C 1
ATOM 872 O O . LEU A 1 112 ? -8.276 -2.696 -5.291 1.00 70.12 112 LEU A O 1
ATOM 876 N N . PRO A 1 113 ? -6.919 -0.895 -5.345 1.00 66.81 113 PRO A N 1
ATOM 877 C CA . PRO A 1 113 ? -6.879 -0.838 -6.801 1.00 66.81 113 PRO A CA 1
ATOM 878 C C . PRO A 1 113 ? -6.267 -2.125 -7.357 1.00 66.81 113 PRO A C 1
ATOM 880 O O . PRO A 1 113 ? -5.175 -2.533 -6.958 1.00 66.81 113 PRO A O 1
ATOM 883 N N . VAL A 1 114 ? -6.986 -2.760 -8.285 1.00 65.19 114 VAL A N 1
ATOM 884 C CA .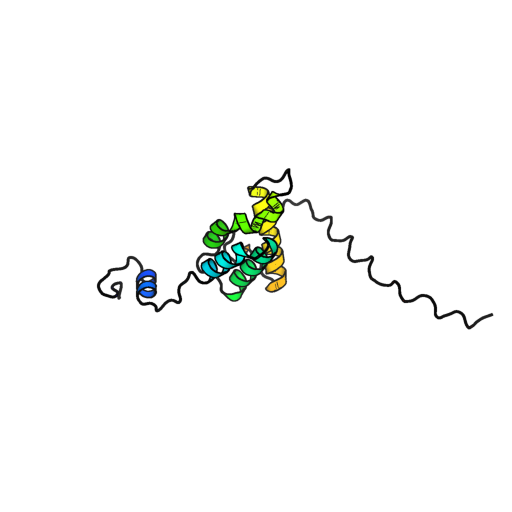 VAL A 1 114 ? -6.550 -4.014 -8.901 1.00 65.19 114 VAL A CA 1
ATOM 885 C C . VAL A 1 114 ? -5.276 -3.748 -9.707 1.00 65.19 114 VAL A C 1
ATOM 887 O O . VAL A 1 114 ? -5.301 -2.895 -10.603 1.00 65.19 114 VAL A O 1
ATOM 890 N N . PRO A 1 115 ? -4.164 -4.449 -9.420 1.00 69.94 115 PRO A N 1
ATOM 891 C CA . PRO A 1 115 ? -2.952 -4.300 -10.205 1.00 69.94 115 PRO A CA 1
ATOM 892 C C . PRO A 1 115 ? -3.230 -4.645 -11.667 1.00 69.94 115 PRO A C 1
ATOM 894 O O . PRO A 1 115 ? -3.745 -5.717 -11.996 1.00 69.94 115 PRO A O 1
ATOM 897 N N . THR A 1 116 ? -2.835 -3.754 -12.571 1.00 69.88 116 THR A N 1
ATOM 898 C CA . THR A 1 116 ? -2.855 -4.041 -14.002 1.00 69.88 116 THR A CA 1
ATOM 899 C C . THR A 1 116 ? -1.662 -4.934 -14.311 1.00 69.88 116 THR A C 1
ATOM 901 O O . THR A 1 116 ? -0.566 -4.462 -14.617 1.00 69.88 116 THR A O 1
ATOM 904 N N . ARG A 1 117 ? -1.860 -6.250 -14.217 1.00 63.44 117 ARG A N 1
ATOM 905 C CA . ARG A 1 117 ? -0.897 -7.235 -14.720 1.00 63.44 117 ARG A CA 1
ATOM 906 C C . ARG A 1 117 ? -0.882 -7.117 -16.250 1.00 63.44 117 ARG A C 1
ATOM 908 O O . ARG A 1 117 ? -1.708 -7.734 -16.921 1.00 63.44 117 ARG A O 1
ATOM 915 N N . GLN A 1 118 ? 0.005 -6.289 -16.814 1.00 51.16 118 GLN A N 1
ATOM 916 C CA . GLN A 1 118 ? 0.299 -6.386 -18.245 1.00 51.16 118 GLN A CA 1
ATOM 917 C C . GLN A 1 118 ? 0.747 -7.832 -18.503 1.00 51.16 118 GLN A C 1
ATOM 919 O O . GLN A 1 118 ? 1.527 -8.395 -17.739 1.00 51.16 118 GLN A O 1
ATOM 924 N N . ALA A 1 119 ? 0.160 -8.482 -19.505 1.00 46.56 119 ALA A N 1
ATOM 925 C CA . ALA A 1 119 ? 0.270 -9.927 -19.716 1.00 46.56 119 ALA A CA 1
ATOM 926 C C . ALA A 1 119 ? 1.678 -10.420 -20.134 1.00 46.56 119 ALA A C 1
ATOM 928 O O . ALA A 1 119 ? 1.859 -11.617 -20.352 1.00 46.56 119 ALA A O 1
ATOM 929 N N . ASP A 1 120 ? 2.666 -9.531 -20.194 1.00 44.84 120 ASP A N 1
ATOM 930 C CA . ASP A 1 120 ? 4.092 -9.799 -20.382 1.00 44.84 120 ASP A CA 1
ATOM 931 C C . ASP A 1 120 ? 4.774 -9.372 -19.077 1.00 44.84 120 ASP A C 1
ATOM 933 O O . ASP A 1 120 ? 4.799 -8.191 -18.768 1.00 44.84 120 ASP A O 1
ATOM 937 N N . GLU A 1 121 ? 5.073 -10.263 -18.132 1.00 45.91 121 GLU A N 1
ATOM 938 C CA . GLU A 1 121 ? 6.406 -10.866 -17.967 1.00 45.91 121 GLU A CA 1
ATOM 939 C C . GLU A 1 121 ? 6.289 -12.205 -17.198 1.00 45.91 121 GLU A C 1
ATOM 941 O O . GLU A 1 121 ? 6.960 -12.476 -16.201 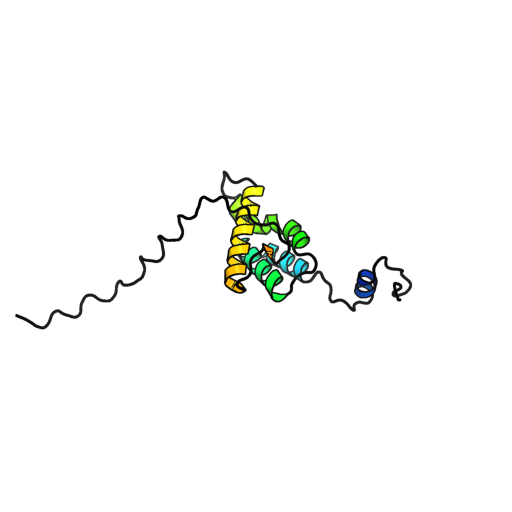1.00 45.91 121 GLU A O 1
ATOM 946 N N . ARG A 1 122 ? 5.420 -13.112 -17.669 1.00 44.66 122 ARG A N 1
ATOM 947 C CA . ARG A 1 122 ? 5.440 -14.536 -17.259 1.00 44.66 122 ARG A CA 1
ATOM 948 C C . ARG A 1 122 ? 6.631 -15.290 -17.870 1.00 44.66 122 ARG A C 1
ATOM 950 O O . ARG A 1 122 ? 6.457 -16.355 -18.447 1.00 44.66 122 ARG A O 1
ATOM 957 N N . LYS A 1 123 ? 7.824 -14.717 -17.801 1.00 43.72 123 LYS A N 1
ATOM 958 C CA . LYS A 1 123 ? 9.135 -15.317 -18.081 1.00 43.72 123 LYS A CA 1
ATOM 959 C C . LYS A 1 123 ? 10.078 -14.405 -17.307 1.00 43.72 123 LYS A C 1
ATOM 961 O O . LYS A 1 123 ? 10.157 -13.244 -17.654 1.00 43.72 123 LYS A O 1
ATOM 966 N N . ASP A 1 124 ? 10.462 -14.710 -16.070 1.00 42.81 124 ASP A N 1
ATOM 967 C CA . ASP A 1 124 ? 11.894 -14.961 -15.835 1.00 42.81 124 ASP A CA 1
ATOM 968 C C . ASP A 1 124 ? 12.210 -15.571 -14.453 1.00 42.81 124 ASP A C 1
ATOM 970 O O . ASP A 1 124 ? 13.374 -15.776 -14.113 1.00 42.81 124 ASP A O 1
ATOM 974 N N . LYS A 1 125 ? 11.212 -15.930 -13.632 1.00 38.16 125 LYS A N 1
ATOM 975 C CA . LYS A 1 125 ? 11.475 -16.550 -12.310 1.00 38.16 125 LYS A CA 1
ATOM 976 C C . LYS A 1 125 ? 11.541 -18.083 -12.302 1.00 38.16 125 LYS A C 1
ATOM 978 O O . LYS A 1 125 ? 11.797 -18.660 -11.248 1.00 38.16 125 LYS A O 1
ATOM 983 N N . GLU A 1 126 ? 11.384 -18.742 -13.449 1.00 41.16 126 GLU A N 1
ATOM 984 C CA . GLU A 1 126 ? 11.421 -20.213 -13.547 1.00 41.16 126 GLU A CA 1
ATOM 985 C C . GLU A 1 126 ? 12.819 -20.789 -13.863 1.00 41.16 126 GLU A C 1
ATOM 987 O O . GLU A 1 126 ? 13.000 -21.997 -13.813 1.00 41.16 126 GLU A O 1
ATOM 992 N N . TYR A 1 127 ? 13.852 -19.963 -14.096 1.00 44.94 127 TYR A N 1
ATOM 993 C CA . TYR A 1 127 ? 15.182 -20.473 -14.487 1.00 44.94 127 TYR A CA 1
ATOM 994 C C . TYR A 1 127 ? 16.222 -20.615 -13.352 1.00 44.94 127 TYR A C 1
ATOM 996 O O . TYR A 1 127 ? 17.302 -21.152 -13.578 1.00 44.94 127 TYR A O 1
ATOM 1004 N N . SER A 1 128 ? 15.935 -20.202 -12.110 1.00 44.97 128 SER A N 1
ATOM 1005 C CA . SER A 1 128 ? 16.972 -20.170 -11.049 1.00 44.97 128 SER A CA 1
ATOM 1006 C C . SER A 1 128 ? 16.781 -21.156 -9.890 1.00 44.97 128 SER A C 1
ATOM 1008 O O . SER A 1 128 ? 17.515 -21.073 -8.907 1.00 44.97 128 SER A O 1
ATOM 1010 N N . ARG A 1 129 ? 15.830 -22.101 -9.961 1.00 47.34 129 ARG A N 1
ATOM 1011 C CA . ARG A 1 129 ? 15.613 -23.103 -8.888 1.00 47.34 129 ARG A CA 1
ATOM 1012 C C . ARG A 1 129 ? 15.951 -24.550 -9.251 1.00 47.34 129 ARG A C 1
ATOM 1014 O O . ARG A 1 129 ? 15.835 -25.402 -8.377 1.00 47.34 129 ARG A O 1
ATOM 1021 N N . GLU A 1 130 ? 16.445 -24.826 -10.458 1.00 45.28 130 GLU A N 1
ATOM 1022 C CA . GLU A 1 130 ? 16.872 -26.187 -10.835 1.00 45.28 130 GLU A CA 1
ATOM 1023 C C . GLU A 1 130 ? 18.391 -26.412 -10.760 1.00 45.28 130 GLU A C 1
ATOM 1025 O O . GLU A 1 130 ? 18.832 -27.552 -10.695 1.00 45.28 130 GLU A O 1
ATOM 1030 N N . SER A 1 131 ? 19.220 -25.364 -10.663 1.00 48.03 131 SER A N 1
ATOM 1031 C CA . SER A 1 131 ? 20.686 -25.541 -10.648 1.00 48.03 131 SER A CA 1
ATOM 1032 C C . SER A 1 131 ? 21.292 -25.845 -9.267 1.00 48.03 131 SER A C 1
ATOM 1034 O O . SER A 1 131 ? 22.512 -25.947 -9.160 1.00 48.03 131 SER A O 1
ATOM 1036 N N . ASN A 1 132 ? 20.475 -25.985 -8.217 1.00 50.38 132 ASN A N 1
ATOM 1037 C CA . ASN A 1 132 ? 20.947 -26.251 -6.848 1.00 50.38 132 ASN A CA 1
ATOM 1038 C C . ASN A 1 132 ? 20.458 -27.584 -6.256 1.00 50.38 132 ASN A C 1
ATOM 1040 O O . ASN A 1 132 ? 20.669 -27.823 -5.069 1.00 50.38 132 ASN A O 1
ATOM 1044 N N . TYR A 1 133 ? 19.853 -28.470 -7.056 1.00 49.81 133 TYR A N 1
ATOM 1045 C CA . TYR A 1 133 ? 19.597 -29.848 -6.630 1.00 49.81 133 TYR A CA 1
ATOM 1046 C C . TYR A 1 133 ? 20.584 -30.824 -7.286 1.00 49.81 133 TYR A C 1
ATOM 1048 O O . TYR A 1 133 ? 20.441 -31.217 -8.437 1.00 49.81 133 TYR A O 1
ATOM 1056 N N . SER A 1 134 ? 21.531 -31.255 -6.453 1.00 47.47 134 SER A N 1
ATOM 1057 C CA . SER A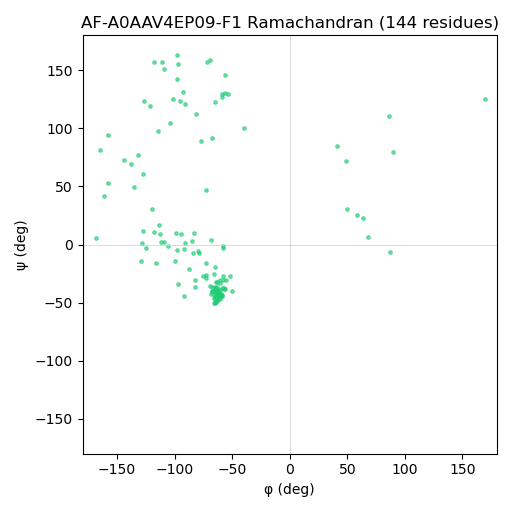 1 134 ? 22.389 -32.440 -6.561 1.00 47.47 134 SER A CA 1
ATOM 1058 C C . SER A 1 134 ? 23.730 -32.307 -7.289 1.00 47.47 134 SER A C 1
ATOM 1060 O O . SER A 1 134 ? 23.947 -32.756 -8.409 1.00 47.47 134 SER A O 1
ATOM 1062 N N . CYS A 1 135 ? 24.673 -31.761 -6.524 1.00 55.50 135 CYS A N 1
ATOM 1063 C CA . CYS A 1 135 ? 26.110 -31.980 -6.625 1.00 55.50 135 CYS A CA 1
ATOM 1064 C C . CYS A 1 135 ? 26.562 -33.275 -5.885 1.00 55.50 135 CYS A C 1
ATOM 1066 O O . CYS A 1 135 ? 27.759 -33.446 -5.691 1.00 55.50 135 CYS A O 1
ATOM 1068 N N . GLU A 1 136 ? 25.687 -34.183 -5.411 1.00 54.38 136 GLU A N 1
ATOM 1069 C CA . GLU A 1 136 ? 26.091 -35.105 -4.315 1.00 54.38 136 GLU A CA 1
ATOM 1070 C C . GLU A 1 136 ? 25.886 -36.631 -4.485 1.00 54.38 136 GLU A C 1
ATOM 1072 O O . GLU A 1 136 ? 26.317 -37.362 -3.599 1.00 54.38 136 GLU A O 1
ATOM 1077 N N . ASP A 1 137 ? 25.379 -37.174 -5.604 1.00 53.31 137 ASP A N 1
ATOM 1078 C CA . ASP A 1 137 ? 25.074 -38.630 -5.700 1.00 53.31 137 ASP A CA 1
ATOM 1079 C C . ASP A 1 137 ? 25.822 -39.452 -6.782 1.00 53.31 137 ASP A C 1
ATOM 1081 O O . ASP A 1 137 ? 25.317 -40.468 -7.262 1.00 53.31 137 ASP A O 1
ATOM 1085 N N . GLN A 1 138 ? 27.056 -39.100 -7.165 1.00 53.22 138 GLN A N 1
ATOM 1086 C CA . GLN A 1 138 ? 27.841 -39.921 -8.111 1.00 53.22 138 GLN A CA 1
ATOM 1087 C C . GLN A 1 138 ? 29.322 -40.078 -7.733 1.00 53.22 138 GLN A C 1
ATOM 1089 O O . GLN A 1 138 ? 30.176 -39.598 -8.463 1.00 53.22 138 GLN A O 1
ATOM 1094 N N . GLU A 1 139 ? 29.656 -40.815 -6.662 1.00 52.31 139 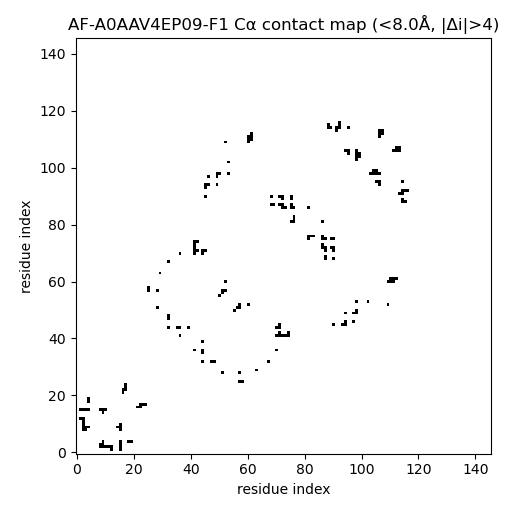GLU A N 1
ATOM 1095 C CA . GLU A 1 139 ? 30.954 -41.537 -6.629 1.00 52.31 139 GLU A CA 1
ATOM 1096 C C . GLU A 1 139 ? 31.068 -42.689 -5.607 1.00 52.31 139 GLU A C 1
ATOM 1098 O O . GLU A 1 139 ? 32.096 -42.886 -4.963 1.00 52.31 139 GLU A O 1
ATOM 1103 N N . ARG A 1 140 ? 30.025 -43.516 -5.447 1.00 52.91 140 ARG A N 1
ATOM 1104 C CA . ARG A 1 140 ? 30.132 -44.757 -4.649 1.00 52.91 140 ARG A CA 1
ATOM 1105 C C . ARG A 1 140 ? 29.504 -45.983 -5.307 1.00 52.91 140 ARG A C 1
ATOM 1107 O O . ARG A 1 140 ? 28.778 -46.721 -4.657 1.00 52.91 140 ARG A O 1
ATOM 1114 N N . ILE A 1 141 ? 29.830 -46.244 -6.574 1.00 53.94 141 ILE A N 1
ATOM 1115 C CA . ILE A 1 141 ? 29.756 -47.603 -7.145 1.00 53.94 141 ILE A CA 1
ATOM 1116 C C . ILE A 1 141 ? 30.919 -47.791 -8.132 1.00 53.94 141 ILE A C 1
ATOM 1118 O O . ILE A 1 141 ? 30.740 -47.794 -9.343 1.00 53.94 141 ILE A O 1
ATOM 1122 N N . ALA A 1 142 ? 32.132 -47.925 -7.602 1.00 58.06 142 ALA A N 1
ATOM 1123 C CA . ALA A 1 142 ? 33.267 -48.482 -8.332 1.00 58.06 142 ALA A CA 1
ATOM 1124 C C . ALA A 1 142 ? 33.867 -49.614 -7.492 1.00 58.06 142 ALA A C 1
ATOM 1126 O O . ALA A 1 142 ? 34.991 -49.512 -7.035 1.00 58.06 142 ALA A O 1
ATOM 1127 N N . ASP A 1 143 ? 33.062 -50.642 -7.216 1.00 54.47 143 ASP A N 1
ATOM 1128 C CA . ASP A 1 143 ? 33.517 -51.954 -6.739 1.00 54.47 143 ASP A CA 1
ATOM 1129 C C . ASP A 1 143 ? 32.371 -52.964 -6.912 1.00 54.47 143 ASP A C 1
ATOM 1131 O O . ASP A 1 143 ? 31.594 -53.208 -5.990 1.00 54.47 143 ASP A O 1
ATOM 1135 N N . ALA A 1 144 ? 32.211 -53.477 -8.138 1.00 53.66 144 ALA A N 1
ATOM 1136 C CA . ALA A 1 144 ? 31.757 -54.839 -8.465 1.00 53.66 144 ALA A CA 1
ATOM 1137 C C . ALA A 1 144 ? 31.453 -54.960 -9.974 1.00 53.66 144 ALA A C 1
ATOM 1139 O O . ALA A 1 144 ? 30.571 -54.265 -10.477 1.00 53.66 144 ALA A O 1
ATOM 1140 N N . ASN A 1 145 ? 32.099 -55.942 -10.622 1.00 40.62 145 ASN A N 1
ATOM 1141 C CA . ASN A 1 145 ? 31.881 -56.481 -11.983 1.00 40.62 145 ASN A CA 1
ATOM 1142 C C . ASN A 1 145 ? 32.629 -55.703 -13.090 1.00 40.62 145 ASN A C 1
ATOM 1144 O O . ASN A 1 145 ? 32.257 -54.576 -13.392 1.00 40.62 145 ASN A O 1
ATOM 1148 N N . VAL A 1 146 ? 33.665 -56.209 -13.772 1.00 44.81 146 VAL A N 1
ATOM 1149 C CA . VAL A 1 146 ? 34.176 -57.568 -14.069 1.00 44.81 146 VAL A CA 1
ATOM 1150 C C . VAL A 1 146 ? 35.700 -57.511 -14.157 1.00 44.81 146 VAL A C 1
ATOM 1152 O O . VAL A 1 146 ? 36.203 -56.499 -14.694 1.00 44.81 146 VAL A O 1
#

Nearest PDB structures (foldseek):
  7lcc-assembly1_A  TM=6.627E-01  e=1.320E-04  synthetic construct

Foldseek 3Di:
DDCADPRDRHPDPVVNCVSVCVDPPLCPLVVVLVVCLVPHQLLVSLLSLLCCCPPVLRPCSAVSCVVCLCRNLVVVVPPPPADSVRSSLVSQVSSQVSNCVVPVDGCVVNPYDDRPPPVPDPDDPPPPPPPPPDPDPPDPPPDDDD

Secondary structure (DSSP, 8-state):
---EETTEEPSSHHHHHHHTT-S--TTHHHHHHHHHHHHS-HHHHHHHHHHIIIII--S-HHHHHHHHHHHHHHHHHTSTT--HHHHHHHHHHHHHHHHHHHHS--GGGGTPPPP---S---SSTTSSSSTTS-SSS-SS--SS--

Solvent-accessible surface area (backbone atoms only — not comparable to full-atom values): 9118 Å² total; per-residue (Å²): 134,74,38,61,45,99,85,46,78,36,96,41,61,65,53,22,36,48,76,66,64,75,42,74,71,88,50,57,65,56,54,53,50,56,58,38,67,78,77,48,54,27,69,55,46,40,53,51,50,40,49,43,53,74,76,65,53,59,95,54,52,46,62,55,42,68,73,44,39,62,60,36,12,47,74,45,52,70,44,96,85,49,50,72,68,55,15,41,35,52,36,42,45,53,35,32,56,50,32,33,72,73,73,71,46,54,46,75,81,59,71,41,84,73,49,78,75,62,90,77,67,94,70,74,83,82,77,78,75,69,87,80,74,76,95,76,89,84,88,86,85,88,84,83,90,133

pLDDT: mean 70.79, std 15.04, range [38.16, 91.56]

Radius of gyration: 23.9 Å; Cα contacts (8 Å, |Δi|>4): 114; chains: 1; bounding box: 63×76×47 Å

Mean predicted aligned error: 15.32 Å

Organism: NCBI:txid1093978